Protein AF-A0A7C0WXU1-F1 (afdb_monomer)

Structure (mmCIF, N/CA/C/O backbone):
data_AF-A0A7C0WXU1-F1
#
_entry.id   AF-A0A7C0WXU1-F1
#
loop_
_atom_site.group_PDB
_atom_site.id
_atom_site.type_symbol
_atom_site.label_atom_id
_atom_site.label_alt_id
_atom_site.label_comp_id
_atom_site.label_asym_id
_atom_site.label_entity_id
_atom_site.label_seq_id
_atom_site.pdbx_PDB_ins_code
_atom_site.Cartn_x
_atom_site.Cartn_y
_atom_site.Cartn_z
_atom_site.occupancy
_atom_site.B_iso_or_equiv
_atom_site.auth_seq_id
_atom_site.auth_comp_id
_atom_site.auth_asym_id
_atom_site.auth_atom_id
_atom_site.pdbx_PDB_model_num
ATOM 1 N N . MET A 1 1 ? -6.138 22.236 32.401 1.00 53.53 1 MET A N 1
ATOM 2 C CA . MET A 1 1 ? -6.326 22.512 30.960 1.00 53.53 1 MET A CA 1
ATOM 3 C C . MET A 1 1 ? -7.378 21.516 30.504 1.00 53.53 1 MET A C 1
ATOM 5 O O . MET A 1 1 ? -7.212 20.355 30.830 1.00 53.53 1 MET A O 1
ATOM 9 N N . ASN A 1 2 ? -8.517 21.949 29.954 1.00 59.16 2 ASN A N 1
ATOM 10 C CA . ASN A 1 2 ? -9.661 21.049 29.738 1.00 59.16 2 ASN A CA 1
ATOM 11 C C . ASN A 1 2 ? -9.375 20.052 28.606 1.00 59.16 2 ASN A C 1
ATOM 13 O O . ASN A 1 2 ? -9.429 20.410 27.430 1.00 59.16 2 ASN A O 1
ATOM 17 N N . ASP A 1 3 ? -9.125 18.800 28.984 1.00 80.38 3 ASP A N 1
ATOM 18 C CA . ASP A 1 3 ? -8.803 17.687 28.083 1.00 80.38 3 ASP A CA 1
ATOM 19 C C . ASP A 1 3 ? -9.924 17.378 27.076 1.00 80.38 3 ASP A C 1
ATOM 21 O O . ASP A 1 3 ? -9.666 16.860 25.992 1.00 80.38 3 ASP A O 1
ATOM 25 N N . HIS A 1 4 ? -11.165 17.778 27.374 1.00 86.19 4 HIS A N 1
ATOM 26 C CA . HIS A 1 4 ? -12.326 17.568 26.505 1.00 86.19 4 HIS A CA 1
ATOM 27 C C . HIS A 1 4 ? -12.157 18.133 25.089 1.00 86.19 4 HIS A C 1
ATOM 29 O O . HIS A 1 4 ? -12.599 17.501 24.132 1.00 86.19 4 HIS A O 1
ATOM 35 N N . PHE A 1 5 ? -11.497 19.286 24.931 1.00 88.69 5 PHE A N 1
ATOM 36 C CA . PHE A 1 5 ? -11.269 19.857 23.601 1.00 88.69 5 PHE A CA 1
ATOM 37 C C . PHE A 1 5 ? -10.259 19.030 22.793 1.00 88.69 5 PHE A C 1
ATOM 39 O O . PHE A 1 5 ? -10.467 18.795 21.606 1.00 88.69 5 PHE A O 1
ATOM 46 N N . PHE A 1 6 ? -9.202 18.525 23.437 1.00 90.19 6 PHE A N 1
ATOM 47 C CA . PHE A 1 6 ? -8.228 17.646 22.784 1.00 90.19 6 PHE A CA 1
ATOM 48 C C . PHE A 1 6 ? -8.849 16.308 22.380 1.00 90.19 6 PHE A C 1
ATOM 50 O O . PHE A 1 6 ? -8.585 15.824 21.282 1.00 90.19 6 PHE A O 1
ATOM 57 N N . ILE A 1 7 ? -9.713 15.745 23.230 1.00 92.38 7 ILE A N 1
ATOM 58 C CA . ILE A 1 7 ? -10.458 14.516 22.931 1.00 92.38 7 ILE A CA 1
ATOM 59 C C . ILE A 1 7 ? -11.373 14.723 21.720 1.00 92.38 7 ILE A C 1
ATOM 61 O O . ILE A 1 7 ? -11.351 13.910 20.799 1.00 92.38 7 ILE A O 1
ATOM 65 N N . TYR A 1 8 ? -12.130 15.826 21.690 1.00 93.25 8 TYR A N 1
ATOM 66 C CA . TYR A 1 8 ? -12.994 16.169 20.559 1.00 93.25 8 TYR A CA 1
ATOM 67 C C . TYR A 1 8 ? -12.201 16.292 19.250 1.00 93.25 8 TYR A C 1
ATOM 69 O O . TYR A 1 8 ? -12.524 15.621 18.275 1.00 93.25 8 TYR A O 1
ATOM 77 N N . ILE A 1 9 ? -11.114 17.073 19.239 1.00 94.19 9 ILE A N 1
ATOM 78 C CA . ILE A 1 9 ? -10.269 17.226 18.044 1.00 94.19 9 ILE A CA 1
ATOM 79 C C . ILE A 1 9 ? -9.674 15.881 17.607 1.00 94.19 9 ILE A C 1
ATOM 81 O O . ILE A 1 9 ? -9.623 15.593 16.413 1.00 94.19 9 ILE A O 1
ATOM 85 N N . GLY A 1 10 ? -9.254 15.038 18.553 1.00 90.75 10 GLY A N 1
ATOM 86 C CA . GLY A 1 10 ? -8.769 13.691 18.257 1.00 90.75 10 GLY A CA 1
ATOM 87 C C . GLY A 1 10 ? -9.823 12.815 17.576 1.00 90.75 10 GLY A C 1
ATOM 88 O O . GLY A 1 10 ? -9.501 12.114 16.618 1.00 90.75 10 GLY A O 1
ATOM 89 N N . TYR A 1 11 ? -11.078 12.889 18.026 1.00 92.06 11 TYR A N 1
ATOM 90 C CA . TYR A 1 11 ? -12.191 12.149 17.434 1.00 92.06 11 TYR A CA 1
ATOM 91 C C . TYR A 1 11 ? -12.506 12.626 16.011 1.00 92.06 11 TYR A C 1
ATOM 93 O O . TYR A 1 11 ? -12.563 11.808 15.096 1.00 92.06 11 TYR A O 1
ATOM 101 N N . GLU A 1 12 ? -12.606 13.939 15.795 1.00 94.50 12 GLU A N 1
ATOM 102 C CA . GLU A 1 12 ? -12.837 14.514 14.462 1.00 94.50 12 GLU A CA 1
ATOM 103 C C . GLU A 1 12 ? -11.715 14.135 13.479 1.00 94.50 12 GLU A C 1
ATOM 105 O O . GLU A 1 12 ? -11.970 13.726 12.346 1.00 94.50 12 GLU A O 1
ATOM 110 N N . LEU A 1 13 ? -10.453 14.190 13.923 1.00 89.94 13 LEU A N 1
ATOM 111 C CA . LEU A 1 13 ? -9.308 13.760 13.114 1.00 89.94 13 LEU A CA 1
ATOM 112 C C . LEU A 1 13 ? -9.333 12.258 12.808 1.00 89.94 13 LEU A C 1
ATOM 114 O O . LEU A 1 13 ? -8.917 11.851 11.721 1.00 89.94 13 LEU A O 1
ATOM 118 N N . ALA A 1 14 ? -9.781 11.424 13.747 1.00 86.12 14 ALA A N 1
ATOM 119 C CA . ALA A 1 14 ? -9.937 9.995 13.508 1.00 86.12 14 ALA A CA 1
ATOM 120 C C . ALA A 1 14 ? -11.021 9.742 12.454 1.00 86.12 14 ALA A C 1
ATOM 122 O O . ALA A 1 14 ? -10.738 9.035 11.487 1.00 86.12 14 ALA A O 1
ATOM 123 N N . HIS A 1 15 ? -12.170 10.410 12.590 1.00 87.00 15 HIS A N 1
ATOM 124 C CA . HIS A 1 15 ? -13.320 10.272 11.702 1.00 87.00 15 HIS A CA 1
ATOM 125 C C . HIS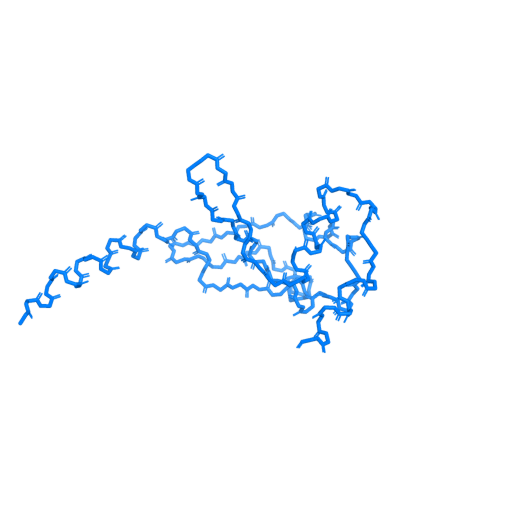 A 1 15 ? -13.004 10.698 10.262 1.00 87.00 15 HIS A C 1
ATOM 127 O O . HIS A 1 15 ? -13.318 9.991 9.306 1.00 87.00 15 HIS A O 1
ATOM 133 N N . LEU A 1 16 ? -12.258 11.796 10.081 1.00 86.62 16 LEU A N 1
ATOM 134 C CA . LEU A 1 16 ? -11.753 12.202 8.761 1.00 86.62 16 LEU A CA 1
ATOM 135 C C . LEU A 1 16 ? -10.904 11.111 8.082 1.00 86.62 16 LEU A C 1
ATOM 137 O O . LEU A 1 16 ? -10.834 11.053 6.855 1.00 86.62 16 LEU A O 1
ATOM 141 N N . ASN A 1 17 ? -10.276 10.238 8.870 1.00 85.50 17 ASN A N 1
ATOM 142 C CA . ASN A 1 17 ? -9.390 9.168 8.422 1.00 85.50 17 ASN A CA 1
ATOM 143 C C . ASN A 1 17 ? -10.052 7.781 8.423 1.00 85.50 17 ASN A C 1
ATOM 145 O O . ASN A 1 17 ? -9.350 6.782 8.260 1.00 85.50 17 ASN A O 1
ATOM 149 N N . ASP A 1 18 ? -11.369 7.689 8.591 1.00 82.06 18 ASP A N 1
ATOM 150 C CA . ASP A 1 18 ? -12.101 6.417 8.671 1.00 82.06 18 ASP A CA 1
ATOM 151 C C . ASP A 1 18 ? -12.034 5.576 7.390 1.00 82.06 18 ASP A C 1
ATOM 153 O O . ASP A 1 18 ? -12.176 4.351 7.417 1.00 82.06 18 ASP A O 1
ATOM 157 N N . HIS A 1 19 ? -11.778 6.237 6.263 1.00 78.69 19 HIS A N 1
ATOM 158 C CA . HIS A 1 19 ? -11.587 5.614 4.959 1.00 78.69 19 HIS A CA 1
ATOM 159 C C . HIS A 1 19 ? -10.185 5.010 4.777 1.00 78.69 19 HIS A C 1
ATOM 161 O O . HIS A 1 19 ? -9.958 4.269 3.819 1.00 78.69 19 HIS A O 1
ATOM 167 N N . LEU A 1 20 ? -9.228 5.330 5.657 1.00 85.81 20 LEU A N 1
ATOM 168 C CA . LEU A 1 20 ? -7.871 4.799 5.562 1.00 85.81 20 LEU A CA 1
ATOM 169 C C . LEU A 1 20 ? -7.830 3.314 5.968 1.00 85.81 20 LEU A C 1
ATOM 171 O O . LEU A 1 20 ? -8.602 2.877 6.830 1.00 85.81 20 LEU A O 1
ATOM 175 N N . PRO A 1 21 ? -6.922 2.526 5.363 1.00 86.38 21 PRO A N 1
ATOM 176 C CA . PRO A 1 21 ? -6.724 1.132 5.743 1.00 86.38 21 PRO A CA 1
ATOM 177 C C . PRO A 1 21 ? -6.317 1.019 7.217 1.00 86.38 21 PRO A C 1
ATOM 179 O O . PRO A 1 21 ? -5.474 1.780 7.696 1.00 86.38 21 PRO A O 1
ATOM 182 N N . GLU A 1 22 ? -6.895 0.048 7.920 1.00 85.62 22 GLU A N 1
ATOM 183 C CA . GLU A 1 22 ? -6.492 -0.305 9.285 1.00 85.62 22 GLU A CA 1
ATOM 184 C C . GLU A 1 22 ? -5.162 -1.068 9.259 1.00 85.62 22 GLU A C 1
ATOM 186 O O . GLU A 1 22 ? -4.270 -0.824 10.069 1.00 85.62 22 GLU A O 1
ATOM 191 N N . GLU A 1 23 ? -4.996 -1.934 8.256 1.00 85.00 23 GLU A N 1
ATOM 192 C CA . GLU A 1 23 ? -3.752 -2.640 7.972 1.00 85.00 23 GLU A CA 1
ATOM 193 C C . GLU A 1 23 ? -3.338 -2.453 6.510 1.00 85.00 23 GLU A C 1
ATOM 195 O O . GLU A 1 23 ? -4.171 -2.440 5.605 1.00 85.00 23 GLU A O 1
ATOM 200 N N . ARG A 1 24 ? -2.028 -2.358 6.259 1.00 90.25 24 ARG A N 1
ATOM 201 C CA . ARG A 1 24 ? -1.481 -2.520 4.907 1.00 90.25 24 ARG A CA 1
ATOM 202 C C . ARG A 1 24 ? -0.893 -3.919 4.773 1.00 90.25 24 ARG A C 1
ATOM 204 O O . ARG A 1 24 ? -0.166 -4.380 5.650 1.00 90.25 24 ARG A O 1
ATOM 211 N N . VAL A 1 25 ? -1.169 -4.589 3.660 1.00 91.62 25 VAL A N 1
ATOM 212 C CA . VAL A 1 25 ? -0.741 -5.974 3.409 1.00 91.62 25 VAL A CA 1
ATOM 213 C C . VAL A 1 25 ? 0.306 -5.985 2.303 1.00 91.62 25 VAL A C 1
ATOM 215 O O .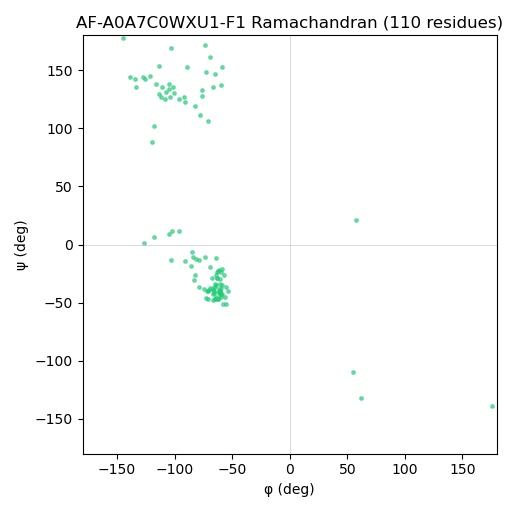 VAL A 1 25 ? 0.147 -5.308 1.288 1.00 91.62 25 VAL A O 1
ATOM 218 N N . SER A 1 26 ? 1.388 -6.751 2.478 1.00 93.75 26 SER A N 1
ATOM 219 C CA . SER A 1 26 ? 2.411 -6.850 1.435 1.00 93.75 26 SER A CA 1
ATOM 220 C C . SER A 1 26 ? 1.864 -7.507 0.165 1.00 93.75 26 SER A C 1
ATOM 222 O O . SER A 1 26 ? 1.062 -8.444 0.234 1.00 93.75 26 SER A O 1
ATOM 224 N N . LEU A 1 27 ? 2.355 -7.081 -0.999 1.00 94.00 27 LEU A N 1
ATOM 225 C CA . LEU A 1 27 ? 2.002 -7.665 -2.296 1.00 94.00 27 LEU A CA 1
ATOM 226 C C . LEU A 1 27 ? 2.226 -9.187 -2.301 1.00 94.00 27 LEU A C 1
ATOM 228 O O . LEU A 1 27 ? 1.384 -9.947 -2.775 1.00 94.00 27 LEU A O 1
ATOM 232 N N . LYS A 1 28 ? 3.316 -9.657 -1.679 1.00 93.75 28 LYS A N 1
ATOM 233 C CA . LYS A 1 28 ? 3.607 -11.088 -1.497 1.00 93.75 28 LYS A CA 1
ATOM 234 C C . LYS A 1 28 ? 2.476 -11.824 -0.774 1.00 93.75 28 LYS A C 1
ATOM 236 O O . LYS A 1 28 ? 2.120 -12.930 -1.180 1.00 93.75 28 LYS A O 1
ATOM 241 N N . ASN A 1 29 ? 1.943 -11.242 0.299 1.00 91.12 29 ASN A N 1
ATOM 242 C CA . ASN A 1 29 ? 0.879 -11.862 1.083 1.00 91.12 29 ASN A CA 1
ATOM 243 C C . ASN A 1 29 ? -0.452 -11.850 0.331 1.00 91.12 29 ASN A C 1
ATOM 245 O O . ASN A 1 29 ? -1.128 -12.875 0.330 1.00 91.12 29 ASN A O 1
ATOM 249 N N . LEU A 1 30 ? -0.779 -10.759 -0.366 1.00 89.81 30 LEU A N 1
ATOM 250 C CA . LEU A 1 30 ? -1.984 -10.675 -1.200 1.00 89.81 30 LEU A CA 1
ATOM 251 C C . LEU A 1 30 ? -1.974 -11.740 -2.301 1.00 89.81 30 LEU A C 1
ATOM 253 O O . LEU A 1 30 ? -2.940 -12.486 -2.449 1.00 89.81 30 LEU A O 1
ATOM 257 N N . ILE A 1 31 ? -0.836 -11.907 -2.984 1.00 89.19 31 ILE A N 1
ATOM 258 C CA . ILE A 1 31 ? -0.649 -12.949 -4.002 1.00 89.19 31 ILE A CA 1
ATOM 259 C C . ILE A 1 31 ? -0.770 -14.352 -3.394 1.00 89.19 31 ILE A C 1
ATOM 261 O O . ILE A 1 31 ? -1.452 -15.207 -3.953 1.00 89.19 31 ILE A O 1
ATOM 265 N N . LYS A 1 32 ? -0.103 -14.614 -2.260 1.00 88.19 32 LYS A N 1
ATOM 266 C CA . LYS A 1 32 ? -0.083 -15.947 -1.636 1.00 88.19 32 LYS A CA 1
ATOM 267 C C . LYS A 1 32 ? -1.457 -16.361 -1.110 1.00 88.19 32 LYS A C 1
ATOM 269 O O . LYS A 1 32 ? -1.825 -17.523 -1.230 1.00 88.19 32 LYS A O 1
ATOM 274 N N . GLN A 1 33 ? -2.167 -15.437 -0.472 1.00 80.56 33 GLN A N 1
ATOM 275 C CA . GLN A 1 33 ? -3.455 -15.714 0.161 1.00 80.56 33 GLN A CA 1
ATOM 276 C C . GLN A 1 33 ? -4.609 -15.695 -0.848 1.00 80.56 33 GLN A C 1
ATOM 278 O O . GLN A 1 33 ? -5.714 -16.092 -0.494 1.00 80.56 33 GLN A O 1
ATOM 283 N N . GLY A 1 34 ? -4.383 -15.190 -2.070 1.00 72.75 34 GLY A N 1
ATOM 284 C CA . GLY A 1 34 ? -5.470 -14.837 -2.984 1.00 72.75 34 GLY A CA 1
ATOM 285 C C . GLY A 1 34 ? -6.426 -13.811 -2.367 1.00 72.75 34 GLY A C 1
ATOM 286 O O . GLY A 1 34 ? -7.582 -13.735 -2.772 1.00 72.75 34 GLY A O 1
ATOM 287 N N . LYS A 1 35 ? -5.963 -13.075 -1.346 1.00 68.31 35 LYS A N 1
ATOM 288 C CA . LYS A 1 35 ? -6.779 -12.161 -0.550 1.00 68.31 35 LYS A CA 1
ATOM 289 C C . LYS A 1 35 ? -6.963 -10.890 -1.368 1.00 68.31 35 LYS A C 1
ATOM 291 O O . LYS A 1 35 ? -6.013 -10.147 -1.589 1.00 68.31 35 LYS A O 1
ATOM 296 N N . THR A 1 36 ? -8.191 -10.665 -1.809 1.00 77.31 36 THR A N 1
ATOM 297 C CA . THR A 1 36 ? -8.628 -9.478 -2.550 1.00 77.31 36 THR A CA 1
ATOM 298 C C . THR A 1 36 ? -9.256 -8.434 -1.636 1.00 77.31 36 THR A C 1
ATOM 300 O O . THR A 1 36 ? -9.873 -7.504 -2.124 1.00 77.31 36 THR A O 1
ATOM 303 N N . VAL A 1 37 ? -9.132 -8.570 -0.313 1.00 84.00 37 VAL A N 1
ATOM 304 C CA . VAL A 1 37 ? -9.827 -7.712 0.658 1.00 84.00 37 VAL A CA 1
ATOM 305 C C . VAL A 1 37 ? -8.861 -7.242 1.739 1.00 84.00 37 VAL A C 1
ATOM 307 O O . VAL A 1 37 ? -8.086 -8.036 2.271 1.00 84.00 37 VAL A O 1
ATOM 310 N N . ILE A 1 38 ? -8.902 -5.961 2.089 1.00 85.75 38 ILE A N 1
ATOM 311 C CA . ILE A 1 38 ? -8.162 -5.367 3.208 1.00 85.75 38 ILE A CA 1
ATOM 312 C C . ILE A 1 38 ? -9.146 -4.645 4.125 1.00 85.75 38 ILE A C 1
ATOM 314 O O . ILE A 1 38 ? -10.096 -4.030 3.652 1.00 85.75 38 ILE A O 1
ATOM 318 N N . LYS A 1 39 ? -8.917 -4.708 5.439 1.00 84.38 39 LYS A N 1
ATOM 319 C CA . LYS A 1 39 ? -9.745 -3.996 6.416 1.00 84.38 39 LYS A CA 1
ATOM 320 C C . LYS A 1 39 ? -9.403 -2.508 6.444 1.00 84.38 39 LYS A C 1
ATOM 322 O O . LYS A 1 39 ? -8.232 -2.125 6.504 1.00 84.38 39 LYS A O 1
ATOM 327 N N . THR A 1 40 ? -10.428 -1.670 6.415 1.00 83.00 40 THR A N 1
ATOM 328 C CA . THR A 1 40 ? -10.337 -0.238 6.721 1.00 83.00 40 THR A CA 1
ATOM 329 C C . THR A 1 40 ? -10.898 0.007 8.115 1.00 83.00 40 THR A C 1
ATOM 331 O O . THR A 1 40 ? -11.539 -0.874 8.686 1.00 83.00 40 THR A O 1
ATOM 334 N N . LYS A 1 41 ? -10.698 1.207 8.672 1.00 81.75 41 LYS A N 1
ATOM 335 C CA . LYS A 1 41 ? -11.220 1.526 10.014 1.00 81.75 41 LYS A CA 1
ATOM 336 C C . LYS A 1 41 ? -12.743 1.386 10.138 1.00 81.75 41 LYS A C 1
ATOM 338 O O . LYS A 1 41 ? -13.247 1.248 11.246 1.00 81.75 41 LYS A O 1
ATOM 343 N N . THR A 1 42 ? -13.472 1.437 9.024 1.00 79.19 42 THR A N 1
ATOM 344 C CA . THR A 1 42 ? -14.945 1.417 8.998 1.00 79.19 42 THR A CA 1
ATOM 345 C C . THR A 1 42 ? -15.549 0.338 8.101 1.00 79.19 42 THR A C 1
ATOM 347 O O . THR A 1 42 ? -16.771 0.238 8.007 1.00 79.19 42 THR A O 1
ATOM 350 N N . GLY A 1 43 ? -14.733 -0.498 7.456 1.00 83.31 43 GLY A N 1
ATOM 351 C CA . GLY A 1 43 ? -15.229 -1.511 6.531 1.00 83.31 43 GLY A CA 1
ATOM 352 C C . GLY A 1 43 ? -14.122 -2.280 5.825 1.00 83.31 43 GLY A C 1
ATOM 353 O O . GLY A 1 43 ? -13.118 -2.671 6.420 1.00 83.31 43 GLY A O 1
ATOM 354 N N . GLU A 1 44 ? -14.323 -2.525 4.535 1.00 86.00 44 GLU A N 1
ATOM 355 C CA . GLU A 1 44 ? -13.437 -3.350 3.722 1.00 86.00 44 GLU A CA 1
ATOM 356 C C . GLU A 1 44 ? -13.138 -2.673 2.383 1.00 86.00 44 GLU A C 1
ATOM 358 O O . GLU A 1 44 ? -13.997 -2.039 1.771 1.00 86.00 44 GLU A O 1
ATOM 363 N N . HIS A 1 45 ? -11.899 -2.819 1.926 1.00 84.25 45 HIS A N 1
ATOM 364 C CA . HIS A 1 45 ? -11.431 -2.381 0.622 1.00 84.25 45 HIS A CA 1
ATOM 365 C C . HIS A 1 45 ? -11.109 -3.597 -0.239 1.00 84.25 45 HIS A C 1
ATOM 367 O O . HIS A 1 45 ? -10.328 -4.459 0.169 1.00 84.25 45 HIS A O 1
ATOM 373 N N . TYR A 1 46 ? -11.691 -3.641 -1.433 1.00 86.75 46 TYR A N 1
ATOM 374 C CA . TYR A 1 46 ? -11.588 -4.765 -2.352 1.00 86.75 46 TYR A CA 1
ATOM 375 C C . TYR A 1 46 ? -10.638 -4.430 -3.506 1.00 86.75 46 TYR A C 1
ATOM 377 O O . TYR A 1 46 ? -10.731 -3.361 -4.102 1.00 86.75 46 TYR A O 1
ATOM 385 N N . PHE A 1 47 ? -9.744 -5.358 -3.827 1.00 88.12 47 PHE A N 1
ATOM 386 C CA . PHE A 1 47 ? -8.888 -5.332 -5.005 1.00 88.12 47 PHE A CA 1
ATOM 387 C C . PHE A 1 47 ? -9.403 -6.326 -6.031 1.00 88.12 47 PHE A C 1
ATOM 389 O O . PHE A 1 47 ? -9.697 -7.473 -5.691 1.00 88.12 47 PHE A O 1
ATOM 396 N N . GLU A 1 48 ? -9.400 -5.943 -7.302 1.00 88.62 48 GLU A N 1
ATOM 397 C CA . GLU A 1 48 ? -9.573 -6.924 -8.361 1.00 88.62 48 GLU A CA 1
ATOM 398 C C . GLU A 1 48 ? -8.367 -7.865 -8.394 1.00 88.62 48 GLU A C 1
ATOM 400 O O . GLU A 1 48 ? -7.204 -7.452 -8.315 1.00 88.62 48 GLU A O 1
ATOM 405 N N . LYS A 1 49 ? -8.628 -9.166 -8.531 1.00 86.69 49 LYS A N 1
ATOM 406 C CA . LYS A 1 49 ? -7.551 -10.160 -8.609 1.00 86.69 49 LYS A CA 1
ATOM 407 C C . LYS A 1 49 ? -6.625 -9.884 -9.800 1.00 86.69 49 LYS A C 1
ATOM 409 O O . LYS A 1 49 ? -5.411 -10.033 -9.674 1.00 86.69 49 LYS A O 1
ATOM 414 N N . SER A 1 50 ? -7.195 -9.445 -10.924 1.00 89.00 50 SER A N 1
ATOM 415 C CA . SER A 1 50 ? -6.454 -9.046 -12.124 1.00 89.00 50 SER A CA 1
ATOM 416 C C . SER A 1 50 ? -5.478 -7.905 -11.861 1.00 89.00 50 SER A C 1
ATOM 418 O O . SER A 1 50 ? -4.389 -7.898 -12.435 1.00 89.00 50 SER A O 1
ATOM 420 N N . ASP A 1 51 ? -5.824 -6.974 -10.973 1.00 88.75 51 ASP A N 1
ATOM 421 C CA . ASP A 1 51 ? -4.964 -5.839 -10.645 1.00 88.75 51 ASP A CA 1
ATOM 422 C C . ASP A 1 51 ? -3.760 -6.318 -9.837 1.00 88.75 51 ASP A C 1
ATOM 424 O O . ASP A 1 51 ? -2.618 -6.026 -10.190 1.00 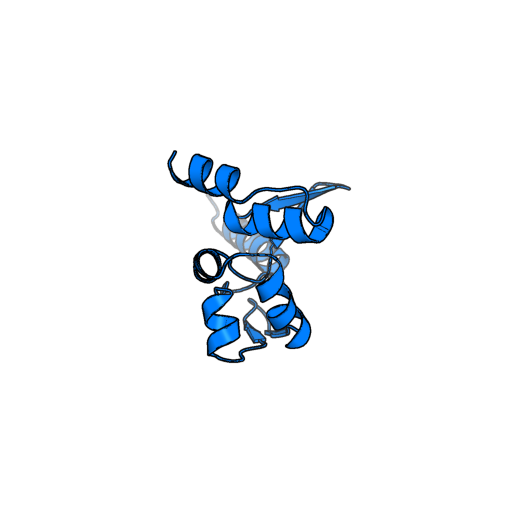88.75 51 ASP A O 1
ATOM 428 N N . ILE A 1 52 ? -3.990 -7.149 -8.815 1.00 89.88 52 ILE A N 1
ATOM 429 C CA . ILE A 1 52 ? -2.913 -7.760 -8.019 1.00 89.88 52 ILE A CA 1
ATOM 430 C C . ILE A 1 52 ? -1.996 -8.625 -8.890 1.00 89.88 52 ILE A C 1
ATOM 432 O O . ILE A 1 52 ? -0.774 -8.600 -8.726 1.00 89.88 52 ILE A O 1
ATOM 436 N N . ASP A 1 53 ? -2.568 -9.378 -9.829 1.00 87.94 53 ASP A N 1
ATOM 437 C CA . ASP A 1 53 ? -1.798 -10.190 -10.767 1.00 87.94 53 ASP A CA 1
ATOM 438 C C . ASP A 1 53 ? -0.974 -9.320 -11.729 1.00 87.94 53 ASP A C 1
ATOM 440 O O . ASP A 1 53 ? 0.189 -9.641 -11.979 1.00 87.94 53 ASP A O 1
ATOM 444 N N . SER A 1 54 ? -1.512 -8.184 -12.180 1.00 88.19 54 SER A N 1
ATOM 445 C CA . SER A 1 54 ? -0.798 -7.221 -13.028 1.00 88.19 54 SER A CA 1
ATOM 446 C C . SER A 1 54 ? 0.386 -6.577 -12.303 1.00 88.19 54 SER A C 1
ATOM 448 O O . SER A 1 54 ? 1.433 -6.352 -12.902 1.00 88.19 54 SER A O 1
ATOM 450 N N . LEU A 1 55 ? 0.297 -6.350 -10.987 1.00 89.06 55 LEU A N 1
ATOM 451 C CA . LEU A 1 55 ? 1.417 -5.808 -10.203 1.00 89.06 55 LEU A CA 1
ATOM 452 C C . LEU A 1 55 ? 2.674 -6.692 -10.248 1.00 89.06 55 LEU A C 1
ATOM 454 O O . LEU A 1 55 ? 3.783 -6.177 -10.097 1.00 89.06 55 LEU A O 1
ATOM 458 N N . LYS A 1 56 ? 2.533 -7.996 -10.525 1.00 87.94 56 LYS A N 1
ATOM 459 C CA . LYS A 1 56 ? 3.665 -8.928 -10.655 1.00 87.94 56 LYS A CA 1
ATOM 460 C C . LYS A 1 56 ? 4.597 -8.581 -11.813 1.00 87.94 56 LYS A C 1
ATOM 462 O O . LYS A 1 56 ? 5.777 -8.903 -11.724 1.00 87.94 56 LYS A O 1
ATOM 467 N N . SER A 1 57 ? 4.095 -7.956 -12.881 1.00 88.06 57 SER A N 1
ATOM 468 C CA . SER A 1 57 ? 4.912 -7.606 -14.051 1.00 88.06 57 SER A CA 1
ATOM 469 C C . SER A 1 57 ? 5.630 -6.265 -13.911 1.00 88.06 57 SER A C 1
ATOM 471 O O . SER A 1 57 ? 6.592 -6.015 -14.631 1.00 88.06 57 SER A O 1
ATOM 473 N N . PHE A 1 58 ? 5.203 -5.395 -12.992 1.00 88.94 58 PHE A N 1
ATOM 474 C CA . PHE A 1 58 ? 5.818 -4.073 -12.824 1.00 88.94 58 PHE A CA 1
ATOM 475 C C . PHE A 1 58 ? 7.090 -4.099 -11.971 1.00 88.94 58 PHE A C 1
ATOM 477 O O . PHE A 1 58 ? 7.950 -3.227 -12.118 1.00 88.94 58 PHE A O 1
ATOM 484 N N . VAL A 1 59 ? 7.219 -5.076 -11.067 1.00 88.69 59 VAL A N 1
ATOM 485 C CA . VAL A 1 59 ? 8.291 -5.117 -10.064 1.00 88.69 59 VAL A CA 1
ATOM 486 C C . VAL A 1 59 ? 8.863 -6.530 -9.873 1.00 88.69 59 VAL A C 1
ATOM 488 O O . VAL A 1 59 ? 8.103 -7.501 -9.880 1.00 88.69 59 VAL A O 1
ATOM 491 N N . PRO A 1 60 ? 10.183 -6.665 -9.637 1.00 90.56 60 PRO A N 1
ATOM 492 C CA . PRO A 1 60 ? 10.833 -7.936 -9.359 1.00 90.56 60 PRO A CA 1
ATOM 493 C C . PRO A 1 60 ? 10.247 -8.613 -8.122 1.00 90.56 60 PRO A C 1
ATOM 495 O O . PRO A 1 60 ? 9.757 -7.956 -7.195 1.00 90.56 60 PRO A O 1
ATOM 498 N N . ARG A 1 61 ? 10.325 -9.945 -8.085 1.00 92.38 61 ARG A N 1
ATOM 499 C CA . ARG A 1 61 ? 9.746 -10.765 -7.009 1.00 92.38 61 ARG A CA 1
ATOM 500 C C . ARG A 1 61 ? 10.344 -10.437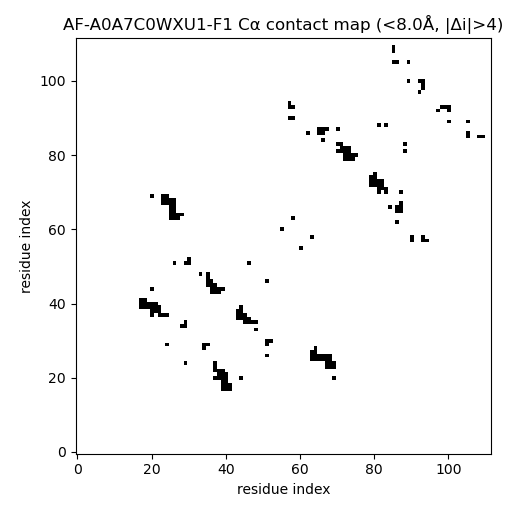 -5.640 1.00 92.38 61 ARG A C 1
ATOM 502 O O . ARG A 1 61 ? 9.662 -10.548 -4.621 1.00 92.38 61 ARG A O 1
ATOM 509 N N . GLU A 1 62 ? 11.596 -10.002 -5.621 1.00 92.25 62 GLU A N 1
ATOM 510 C CA . GLU A 1 62 ? 12.349 -9.574 -4.445 1.00 92.25 62 GLU A CA 1
ATOM 511 C C . GLU A 1 62 ? 11.723 -8.347 -3.771 1.00 92.25 62 GLU A C 1
ATOM 513 O O . GLU A 1 62 ? 11.948 -8.124 -2.585 1.00 92.25 62 GLU A O 1
ATOM 518 N N . PHE A 1 63 ? 10.927 -7.554 -4.499 1.00 93.56 63 PHE A N 1
ATOM 519 C CA . PHE A 1 63 ? 10.285 -6.348 -3.968 1.00 93.56 63 PHE A CA 1
ATOM 520 C C . PHE A 1 63 ? 8.897 -6.636 -3.384 1.00 93.56 63 PHE A C 1
ATOM 522 O O . PHE A 1 63 ? 8.349 -5.812 -2.653 1.00 93.56 63 PHE A O 1
ATOM 529 N N . TRP A 1 64 ? 8.309 -7.806 -3.654 1.00 94.75 64 TRP A N 1
ATOM 530 C CA . TRP A 1 64 ? 6.914 -8.089 -3.296 1.00 94.75 64 TRP A CA 1
ATOM 531 C C . TRP A 1 64 ? 6.652 -8.094 -1.784 1.00 94.75 64 TRP A C 1
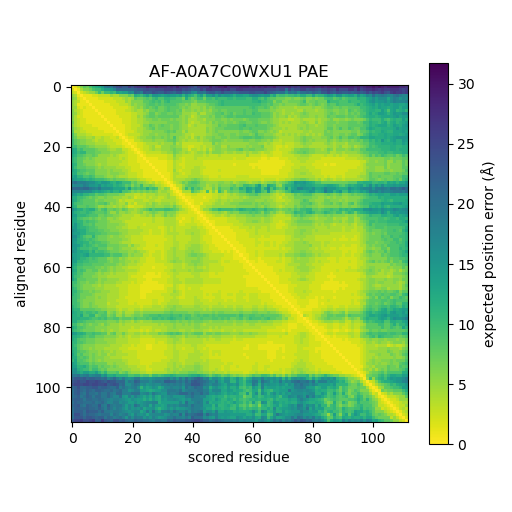ATOM 533 O O . TRP A 1 64 ? 5.530 -7.842 -1.354 1.00 94.75 64 TRP A O 1
ATOM 543 N N . ASN A 1 65 ? 7.652 -8.389 -0.951 1.00 95.56 65 ASN A N 1
ATOM 544 C CA . ASN A 1 65 ? 7.529 -8.294 0.511 1.00 95.56 65 ASN A CA 1
ATOM 545 C C . ASN A 1 65 ? 7.769 -6.876 1.055 1.00 95.56 65 ASN A C 1
ATOM 547 O O . ASN A 1 65 ? 7.528 -6.646 2.237 1.00 95.56 65 ASN A O 1
ATOM 551 N N . LYS A 1 66 ? 8.258 -5.953 0.221 1.00 95.38 66 LYS A N 1
ATOM 552 C CA . LYS A 1 66 ? 8.556 -4.564 0.588 1.00 95.38 66 LYS A CA 1
ATOM 553 C C . LYS A 1 66 ? 7.492 -3.580 0.093 1.00 95.38 66 LYS A C 1
ATOM 555 O O . LYS A 1 66 ? 7.460 -2.448 0.553 1.00 95.38 66 LYS A O 1
ATOM 560 N N . ILE A 1 67 ? 6.608 -4.006 -0.806 1.00 95.06 67 ILE A N 1
ATOM 561 C CA . ILE A 1 67 ? 5.486 -3.212 -1.321 1.00 95.06 67 ILE A CA 1
ATOM 562 C C . ILE A 1 67 ? 4.229 -3.558 -0.537 1.00 95.06 67 ILE A C 1
ATOM 564 O O . ILE A 1 67 ? 3.845 -4.727 -0.508 1.00 95.06 67 ILE A O 1
ATOM 568 N N . TYR A 1 68 ? 3.572 -2.557 0.046 1.00 93.81 68 TYR A N 1
ATOM 569 C CA . TYR A 1 68 ? 2.349 -2.726 0.822 1.00 93.81 68 TYR A CA 1
ATOM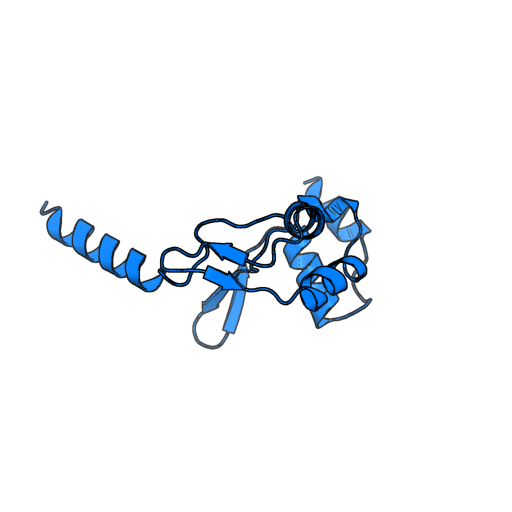 570 C C . TYR A 1 68 ? 1.166 -2.019 0.159 1.00 93.81 68 TYR A C 1
ATOM 572 O O . TYR A 1 68 ? 1.276 -0.891 -0.324 1.00 93.81 68 TYR A O 1
ATOM 580 N N . LEU A 1 69 ? 0.008 -2.676 0.158 1.00 92.50 69 LEU A N 1
ATOM 581 C CA . LEU A 1 69 ? -1.242 -2.140 -0.378 1.00 92.50 69 LEU A CA 1
ATOM 582 C C . LEU A 1 69 ? -2.279 -1.918 0.739 1.00 92.50 69 LEU A C 1
ATOM 584 O O . LEU A 1 69 ? -2.211 -2.613 1.756 1.00 92.50 69 LEU A O 1
ATOM 588 N N . PRO A 1 70 ? -3.223 -0.971 0.560 1.00 91.19 70 PRO A N 1
ATOM 589 C CA . PRO A 1 70 ? -3.324 -0.053 -0.583 1.00 91.19 70 PRO A CA 1
ATOM 590 C C . PRO A 1 70 ? -2.194 0.994 -0.607 1.00 91.19 70 PRO A C 1
ATOM 592 O O . PRO A 1 70 ? -1.513 1.228 0.399 1.00 91.19 70 PRO A O 1
ATOM 595 N N . LEU A 1 71 ? -1.982 1.600 -1.780 1.00 91.31 71 LEU A N 1
ATOM 596 C CA . LEU A 1 71 ? -1.132 2.782 -1.944 1.00 91.31 71 LEU A CA 1
ATOM 597 C C . LEU A 1 71 ? -1.898 4.005 -1.427 1.00 91.31 71 LEU A C 1
ATOM 599 O O . LEU A 1 71 ? -3.032 4.239 -1.839 1.00 91.31 71 LEU A O 1
ATOM 603 N N . ILE A 1 72 ? -1.288 4.777 -0.528 1.00 89.56 72 ILE A N 1
ATOM 604 C CA . ILE A 1 72 ? -1.931 5.933 0.105 1.00 89.56 72 ILE A CA 1
ATOM 605 C C . ILE A 1 72 ? -1.396 7.219 -0.526 1.00 89.56 72 ILE A C 1
ATOM 607 O O . ILE A 1 72 ? -0.187 7.445 -0.571 1.00 89.56 72 ILE A O 1
ATOM 611 N N . PHE A 1 73 ? -2.309 8.073 -0.984 1.00 89.88 73 PHE A N 1
ATOM 612 C CA . PHE A 1 73 ? -2.000 9.393 -1.523 1.00 89.88 73 PHE A CA 1
ATOM 613 C C . PHE A 1 73 ? -2.572 10.467 -0.602 1.00 89.88 73 PHE A C 1
ATOM 615 O O . PHE A 1 73 ? -3.752 10.439 -0.257 1.00 89.88 73 PHE A O 1
ATOM 622 N N . LEU A 1 74 ? -1.746 11.438 -0.228 1.00 89.00 74 LEU A N 1
ATOM 623 C CA . LEU A 1 74 ? -2.158 12.603 0.538 1.00 89.00 74 LEU A CA 1
ATOM 624 C C . LEU A 1 74 ? -2.564 13.719 -0.422 1.00 89.00 74 LEU A C 1
ATOM 626 O O . LEU A 1 74 ? -1.781 14.162 -1.261 1.00 89.00 74 LEU A O 1
ATOM 630 N N . ARG A 1 75 ? -3.798 14.208 -0.296 1.00 86.75 75 ARG A N 1
ATOM 631 C CA . ARG A 1 75 ? -4.255 15.362 -1.072 1.00 86.75 75 ARG A CA 1
ATOM 632 C C . ARG A 1 75 ? -3.798 16.655 -0.401 1.00 86.75 75 ARG A C 1
ATOM 634 O O . ARG A 1 75 ? -4.227 16.974 0.704 1.00 86.75 75 ARG A O 1
ATOM 641 N N . LYS A 1 76 ? -2.993 17.450 -1.106 1.00 89.12 76 LYS A N 1
ATOM 642 C CA . LYS A 1 76 ? -2.560 18.787 -0.688 1.00 89.12 76 LYS A CA 1
ATOM 643 C C . LYS A 1 76 ? -3.071 19.823 -1.684 1.00 89.12 76 LYS A C 1
ATOM 645 O O . LYS A 1 76 ? -2.520 19.999 -2.771 1.00 89.12 76 LYS A O 1
ATOM 650 N N . LYS A 1 77 ? -4.139 20.535 -1.306 1.00 89.44 77 LYS A N 1
ATOM 651 C CA . LYS A 1 77 ? -4.881 21.451 -2.194 1.00 89.44 77 LYS A CA 1
ATOM 652 C C . LYS A 1 77 ? -5.352 20.718 -3.469 1.00 89.44 77 LYS A C 1
ATOM 654 O O . LYS A 1 77 ? -6.218 19.845 -3.396 1.00 89.44 77 LYS A O 1
ATOM 659 N N . ASN A 1 78 ? -4.752 21.056 -4.611 1.00 90.44 78 ASN A N 1
ATOM 660 C CA . ASN A 1 78 ? -5.072 20.525 -5.938 1.00 90.44 78 ASN A CA 1
ATOM 661 C C . ASN A 1 78 ? -4.035 19.508 -6.444 1.00 90.44 78 ASN A C 1
ATOM 663 O O . ASN A 1 78 ? -4.073 19.138 -7.612 1.00 90.44 78 ASN A O 1
ATOM 667 N N . VAL A 1 79 ? -3.100 19.075 -5.592 1.00 84.44 79 VAL A N 1
ATOM 668 C CA . VAL A 1 79 ? -2.054 18.104 -5.938 1.00 84.44 79 VAL A CA 1
ATOM 669 C C . VAL A 1 79 ? -2.155 16.897 -5.009 1.00 84.44 79 VAL A C 1
ATOM 671 O O . VAL A 1 79 ? -2.491 17.042 -3.832 1.00 84.44 79 VAL A O 1
ATOM 674 N N . TYR A 1 80 ? -1.870 15.709 -5.538 1.00 87.44 80 TYR A N 1
ATOM 675 C CA . TYR A 1 80 ? -1.716 14.489 -4.751 1.00 87.44 80 TYR A CA 1
ATOM 676 C C . TYR A 1 80 ? -0.233 14.191 -4.553 1.00 87.44 80 TYR A C 1
ATOM 678 O O . TYR A 1 80 ? 0.544 14.193 -5.506 1.00 87.44 80 TYR A O 1
ATOM 686 N N . GLU A 1 81 ? 0.146 13.937 -3.309 1.00 88.06 81 GLU A N 1
ATOM 687 C CA . GLU A 1 81 ? 1.482 13.527 -2.902 1.00 88.06 81 GLU A CA 1
ATOM 688 C C . GLU A 1 81 ? 1.437 12.052 -2.505 1.00 88.06 81 GLU A C 1
ATOM 690 O O . GLU A 1 81 ? 0.550 11.630 -1.764 1.00 88.06 81 GLU A O 1
ATOM 695 N N . PHE A 1 82 ? 2.363 11.248 -3.023 1.00 89.50 82 PHE A N 1
ATOM 696 C CA . PHE A 1 82 ? 2.484 9.855 -2.610 1.00 89.50 82 PHE A CA 1
ATOM 697 C C . PHE A 1 82 ? 3.478 9.736 -1.456 1.00 89.50 82 PHE A C 1
ATOM 699 O O . PHE A 1 82 ? 4.627 10.159 -1.589 1.00 89.50 82 PHE A O 1
ATOM 706 N N . THR A 1 83 ? 3.048 9.107 -0.363 1.00 83.56 83 THR A N 1
ATOM 707 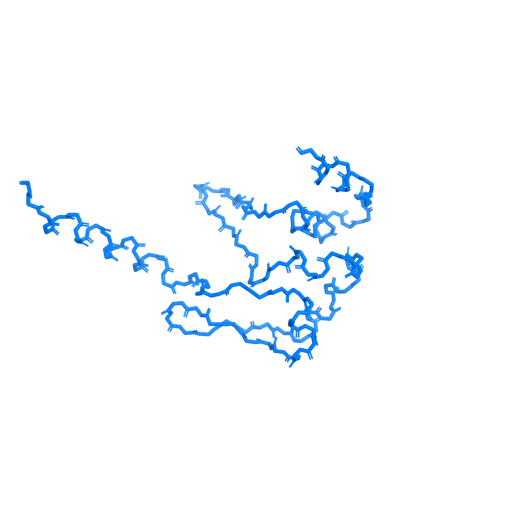C CA . THR A 1 83 ? 3.865 8.922 0.841 1.00 83.56 83 THR A CA 1
ATOM 708 C C . THR A 1 83 ? 4.029 7.432 1.101 1.00 83.56 83 THR A C 1
ATOM 710 O O . THR A 1 83 ? 3.237 6.805 1.802 1.00 83.56 83 THR A O 1
ATOM 713 N N . GLY A 1 84 ? 5.058 6.847 0.500 1.00 88.50 84 GLY A N 1
ATOM 714 C CA . GLY A 1 84 ? 5.368 5.431 0.646 1.00 88.50 84 GLY A CA 1
ATOM 715 C C . GLY A 1 84 ? 6.862 5.177 0.650 1.00 88.50 84 GLY A C 1
ATOM 716 O O . GLY A 1 84 ? 7.676 6.093 0.507 1.00 88.50 84 GLY A O 1
ATOM 717 N N . ASN A 1 85 ? 7.229 3.914 0.834 1.00 91.88 85 ASN A N 1
ATOM 718 C CA . ASN A 1 85 ? 8.634 3.535 0.792 1.00 91.88 85 ASN A CA 1
ATOM 719 C C . ASN A 1 85 ? 9.171 3.554 -0.649 1.00 91.88 85 ASN A C 1
ATOM 721 O O . ASN A 1 85 ? 8.428 3.690 -1.625 1.00 91.88 85 ASN A O 1
ATOM 725 N N . ILE A 1 86 ? 10.484 3.386 -0.796 1.00 91.12 86 ILE A N 1
ATOM 726 C CA . ILE A 1 86 ? 11.129 3.471 -2.104 1.00 91.12 86 ILE A CA 1
ATOM 727 C C . ILE A 1 86 ? 10.617 2.442 -3.124 1.00 91.12 86 ILE A C 1
ATOM 729 O O . ILE A 1 86 ? 10.507 2.759 -4.309 1.00 91.12 86 ILE A O 1
ATOM 733 N N . TYR A 1 87 ? 10.254 1.239 -2.681 1.00 93.50 87 TYR A N 1
ATOM 734 C CA . TYR A 1 87 ? 9.738 0.176 -3.543 1.00 93.50 87 TYR A CA 1
ATOM 735 C C . TYR A 1 87 ? 8.351 0.517 -4.086 1.00 93.50 87 TYR A C 1
ATOM 737 O O . TYR A 1 87 ? 8.052 0.260 -5.250 1.00 93.50 87 TYR A O 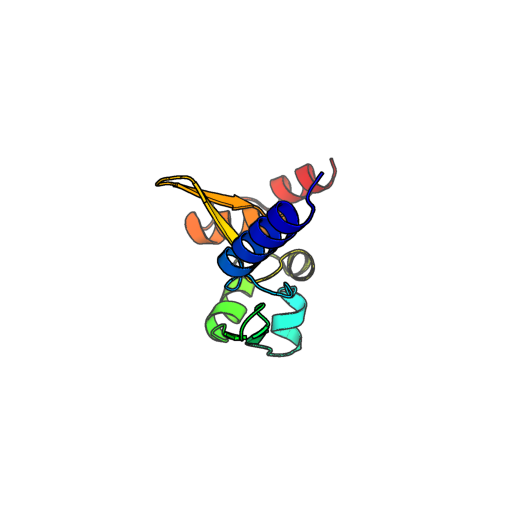1
ATOM 745 N N . GLU A 1 88 ? 7.522 1.154 -3.265 1.00 94.38 88 GLU A N 1
ATOM 746 C CA . GLU A 1 88 ? 6.200 1.641 -3.658 1.00 94.38 88 GLU A CA 1
ATOM 747 C C . GLU A 1 88 ? 6.310 2.850 -4.597 1.00 94.38 88 GLU A C 1
ATOM 749 O O . GLU A 1 88 ? 5.620 2.913 -5.614 1.00 94.38 88 GLU A O 1
ATOM 754 N N . CYS A 1 89 ? 7.247 3.764 -4.327 1.00 90.94 89 CYS A N 1
ATOM 755 C CA . CYS A 1 89 ? 7.581 4.861 -5.237 1.00 90.94 89 CYS A CA 1
ATOM 756 C C . CYS A 1 89 ? 8.051 4.341 -6.603 1.00 90.94 89 CYS A C 1
ATOM 758 O O . CYS A 1 89 ? 7.663 4.878 -7.643 1.00 90.94 89 CYS A O 1
ATOM 760 N N . PHE A 1 90 ? 8.884 3.299 -6.615 1.00 90.12 90 PHE A N 1
ATOM 761 C CA . PHE A 1 90 ? 9.330 2.646 -7.840 1.00 90.12 90 PHE A CA 1
ATOM 762 C C . PHE A 1 90 ? 8.166 1.995 -8.590 1.00 90.12 90 PHE A C 1
ATOM 764 O O . PHE A 1 90 ? 8.039 2.199 -9.796 1.00 90.12 90 PHE A O 1
ATOM 771 N N . LEU A 1 91 ? 7.287 1.278 -7.881 1.00 91.50 91 LEU A N 1
ATOM 772 C CA . LEU A 1 91 ? 6.082 0.690 -8.459 1.00 91.50 91 LEU A CA 1
ATOM 773 C C . LEU A 1 91 ? 5.217 1.755 -9.147 1.00 91.50 91 LEU A C 1
ATOM 775 O O . LEU A 1 91 ? 4.884 1.601 -10.317 1.00 91.50 91 LEU A O 1
ATOM 779 N N . ILE A 1 92 ? 4.905 2.861 -8.465 1.00 91.06 92 ILE A N 1
ATOM 780 C CA . ILE A 1 92 ? 4.103 3.956 -9.036 1.00 91.06 92 ILE A CA 1
ATOM 781 C C . ILE A 1 92 ? 4.786 4.550 -10.263 1.00 91.06 92 ILE A C 1
ATOM 783 O O . ILE A 1 92 ? 4.143 4.769 -11.285 1.00 91.06 92 ILE A O 1
ATOM 787 N N . LYS A 1 93 ? 6.100 4.777 -10.199 1.00 87.56 93 LYS A N 1
ATOM 788 C CA . LYS A 1 93 ? 6.871 5.271 -11.343 1.00 87.56 93 LYS A CA 1
ATOM 789 C C . LYS A 1 93 ? 6.814 4.312 -12.533 1.00 87.56 93 LYS A C 1
ATOM 791 O O . LYS A 1 93 ? 6.665 4.788 -13.654 1.00 87.56 93 LYS A O 1
ATOM 796 N N . LYS A 1 94 ? 6.897 2.997 -12.306 1.00 87.50 94 LYS A N 1
ATOM 797 C CA . LYS A 1 94 ? 6.740 1.969 -13.348 1.00 87.50 94 LYS A CA 1
ATOM 798 C C . LYS A 1 94 ? 5.323 1.937 -13.922 1.00 87.50 94 LYS A C 1
ATOM 800 O O . LYS A 1 94 ? 5.181 1.845 -15.135 1.00 87.50 94 LYS A O 1
ATOM 805 N N . ILE A 1 95 ? 4.293 2.064 -13.084 1.00 88.56 95 ILE A N 1
ATOM 806 C CA . ILE A 1 95 ? 2.892 2.119 -13.531 1.00 88.56 95 ILE A CA 1
ATOM 807 C C . ILE A 1 95 ? 2.637 3.376 -14.379 1.00 88.56 95 ILE A C 1
ATOM 809 O O . ILE A 1 95 ? 2.052 3.281 -15.452 1.00 88.56 95 ILE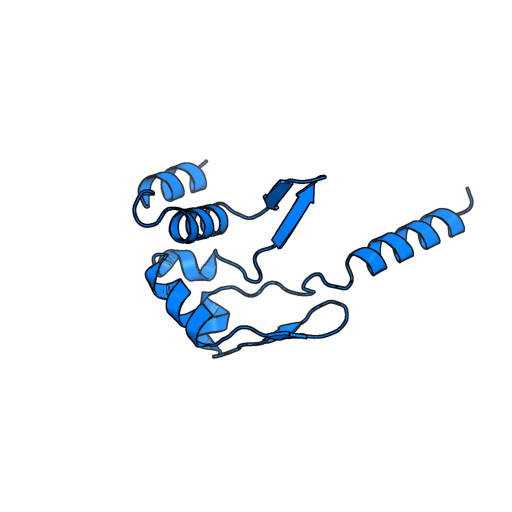 A O 1
ATOM 813 N N . LEU A 1 96 ? 3.095 4.549 -13.928 1.00 85.88 96 LEU A N 1
ATOM 814 C CA . LEU A 1 96 ? 2.809 5.832 -14.583 1.00 85.88 96 LEU A CA 1
ATOM 815 C C . LEU A 1 96 ? 3.671 6.102 -15.823 1.00 85.88 96 LEU A C 1
ATOM 817 O O . LEU A 1 96 ? 3.198 6.715 -16.774 1.00 85.88 96 LEU A O 1
ATOM 821 N N . ASN A 1 97 ? 4.942 5.691 -15.808 1.00 78.19 97 ASN A N 1
ATOM 822 C CA . ASN A 1 97 ? 5.925 6.059 -16.835 1.00 78.19 97 ASN A CA 1
ATOM 823 C C . ASN A 1 97 ? 6.484 4.854 -17.610 1.00 78.19 97 ASN A C 1
ATOM 825 O O . ASN A 1 97 ? 7.427 5.015 -18.392 1.00 78.19 97 ASN A O 1
ATOM 829 N N . GLY A 1 98 ? 5.952 3.652 -17.376 1.00 69.19 98 GLY A N 1
ATOM 830 C CA . GLY A 1 98 ? 6.385 2.428 -18.042 1.00 69.19 98 GLY A CA 1
ATOM 831 C C . GLY A 1 98 ? 7.849 2.076 -17.761 1.00 69.19 98 GLY A C 1
ATOM 832 O O . GLY A 1 98 ? 8.316 2.081 -16.622 1.00 69.19 98 GLY A O 1
ATOM 833 N N . GLU A 1 99 ? 8.605 1.753 -18.812 1.00 61.22 99 GLU A N 1
ATOM 834 C CA . GLU A 1 99 ? 9.918 1.104 -18.693 1.00 61.22 99 GLU A CA 1
ATOM 835 C C . GLU A 1 99 ? 11.062 1.999 -18.191 1.00 61.22 99 GLU A C 1
ATOM 837 O O . GLU A 1 99 ? 12.104 1.476 -17.805 1.00 61.22 99 GLU A O 1
ATOM 842 N N . ARG A 1 100 ? 10.869 3.321 -18.097 1.00 58.94 100 ARG A N 1
ATOM 843 C CA . ARG A 1 100 ? 11.951 4.315 -17.926 1.00 58.94 100 ARG A CA 1
ATOM 844 C C . ARG A 1 100 ? 12.777 4.242 -16.632 1.00 58.94 100 ARG A C 1
ATOM 846 O O . ARG A 1 100 ? 13.795 4.920 -16.548 1.00 58.94 100 ARG A O 1
ATOM 853 N N . TYR A 1 101 ? 12.370 3.468 -15.628 1.00 61.22 101 TYR A N 1
ATOM 854 C CA . TYR A 1 101 ? 13.092 3.368 -14.352 1.00 61.22 101 TYR A CA 1
ATOM 855 C C . TYR A 1 101 ? 13.798 2.020 -14.204 1.00 61.22 101 TYR A C 1
ATOM 857 O O . TYR A 1 101 ? 13.157 0.972 -14.294 1.00 61.22 101 TYR A O 1
ATOM 865 N N . THR A 1 102 ? 15.107 2.039 -13.957 1.00 63.94 102 THR A N 1
ATOM 866 C CA . THR A 1 102 ? 15.923 0.835 -13.747 1.00 63.94 102 THR A CA 1
ATOM 867 C C . THR A 1 102 ? 15.955 0.424 -12.276 1.00 63.94 102 THR A C 1
ATOM 869 O O . THR A 1 102 ? 15.771 1.243 -11.373 1.00 63.94 102 THR A O 1
ATOM 872 N N . TYR A 1 103 ? 16.159 -0.871 -12.036 1.00 67.00 103 TYR A N 1
ATOM 873 C CA . TYR A 1 103 ? 16.159 -1.462 -10.696 1.00 67.00 103 TYR A CA 1
ATOM 874 C C . TYR A 1 103 ? 17.339 -1.002 -9.831 1.00 67.00 103 TYR A C 1
ATOM 876 O O . TYR A 1 103 ? 17.198 -0.899 -8.612 1.00 67.00 103 TYR A O 1
ATOM 884 N N . ASP A 1 104 ? 18.469 -0.670 -10.456 1.00 67.06 104 ASP A N 1
ATOM 885 C CA . ASP A 1 104 ? 19.716 -0.334 -9.762 1.00 67.06 104 ASP A CA 1
ATOM 886 C C . ASP A 1 104 ? 19.570 0.907 -8.869 1.00 67.06 104 ASP A C 1
ATOM 888 O O . ASP A 1 104 ? 20.012 0.905 -7.721 1.00 67.06 104 ASP A O 1
ATOM 892 N N . ALA A 1 105 ? 18.820 1.916 -9.327 1.00 62.44 105 ALA A N 1
ATOM 893 C CA . ALA A 1 105 ? 18.581 3.149 -8.573 1.00 62.44 105 ALA A CA 1
ATOM 894 C C . ALA A 1 105 ? 17.810 2.924 -7.253 1.00 62.44 105 ALA A C 1
ATOM 896 O O . ALA A 1 105 ? 17.977 3.676 -6.289 1.00 62.44 105 ALA A O 1
ATOM 897 N N . VAL A 1 106 ? 16.964 1.888 -7.188 1.00 65.00 106 VAL A N 1
ATOM 898 C CA . VAL A 1 106 ? 16.229 1.526 -5.962 1.00 65.00 106 VAL A CA 1
ATOM 899 C C . VAL A 1 106 ? 17.176 0.895 -4.947 1.00 65.00 106 VAL A C 1
ATOM 901 O O . VAL A 1 106 ? 17.166 1.274 -3.779 1.00 65.00 106 VAL A O 1
ATOM 904 N N . ILE A 1 107 ? 18.021 -0.034 -5.399 1.00 65.50 107 ILE A N 1
ATOM 905 C CA . ILE A 1 107 ? 18.963 -0.766 -4.544 1.00 65.50 107 ILE A CA 1
ATOM 906 C C . ILE A 1 107 ? 20.029 0.176 -3.974 1.00 65.50 107 ILE A C 1
ATOM 908 O O . ILE A 1 107 ? 20.403 0.046 -2.812 1.00 65.50 107 ILE A O 1
ATOM 912 N N . GLU A 1 108 ? 20.512 1.135 -4.764 1.00 63.69 108 GLU A N 1
ATOM 913 C CA . GLU A 1 108 ? 21.485 2.135 -4.305 1.00 63.69 108 GLU A CA 1
ATOM 914 C C . GLU A 1 108 ? 20.931 3.047 -3.208 1.00 63.69 108 GLU A C 1
ATOM 916 O O . GLU A 1 108 ? 21.659 3.430 -2.293 1.00 63.69 108 GLU A O 1
ATOM 921 N N . THR A 1 109 ? 19.643 3.375 -3.280 1.00 63.16 109 THR A N 1
ATOM 922 C CA . THR A 1 109 ? 18.997 4.257 -2.305 1.00 63.16 109 THR A CA 1
ATOM 923 C C . THR A 1 109 ? 18.551 3.496 -1.049 1.00 63.16 109 THR A C 1
ATOM 925 O O . THR A 1 109 ? 18.594 4.072 0.027 1.00 63.16 109 THR A O 1
ATOM 928 N N . ASP A 1 110 ? 18.193 2.206 -1.145 1.00 69.44 110 ASP A N 1
ATOM 929 C CA . ASP A 1 110 ? 17.881 1.342 0.020 1.00 69.44 110 ASP A CA 1
ATOM 930 C C . ASP A 1 110 ? 19.116 1.023 0.886 1.00 69.44 110 ASP A C 1
ATOM 932 O O . ASP A 1 110 ? 18.984 0.605 2.030 1.00 69.44 110 ASP A O 1
ATOM 936 N N . LYS A 1 111 ? 20.327 1.187 0.335 1.00 60.28 111 LYS A N 1
ATOM 937 C CA . LYS A 1 111 ? 21.604 0.970 1.039 1.00 60.28 111 LYS A CA 1
ATOM 938 C C . LYS A 1 111 ? 22.092 2.186 1.841 1.00 60.28 111 LYS A C 1
ATOM 940 O O . LYS A 1 111 ? 23.127 2.068 2.497 1.00 60.28 111 LYS A O 1
ATOM 945 N N . ARG A 1 112 ? 21.422 3.338 1.740 1.00 51.22 112 ARG A N 1
ATOM 946 C CA . ARG A 1 112 ? 21.746 4.570 2.479 1.00 51.22 112 ARG A CA 1
ATOM 947 C C . ARG A 1 112 ? 20.887 4.693 3.727 1.00 51.22 112 ARG A C 1
ATOM 949 O O . ARG A 1 112 ? 21.444 5.166 4.739 1.00 51.22 112 ARG A O 1
#

Foldseek 3Di:
DDCVVVVVVVVVVVVVQQQPFPDWDFLVCCVVVVDQWGHGNNGIDGHDSVVSVVLPVQDPPVCRRVDTDDFDWDDDPPDTDGDGDLSNVSSVCCVVVNPPDDPVVSVVVVVD

Mean predicted aligned error: 7.04 Å

Secondary structure (DSSP, 8-state):
--HHHHHHHHHHHHHHTTTSBSS-EEHHHHHHHT--EEEETTEEEE--HHHHHHHHHHS-GGGTTT-EESPPEEEETTEEEE---HHHHHHHHHHHHGGG--SHHHHHHHT-

Solvent-accessible surface area (backbone atoms only — not comparable to full-atom values): 6772 Å² total; per-residue (Å²): 130,79,59,66,60,59,52,50,53,51,49,55,58,48,60,76,46,33,83,40,65,68,54,70,47,30,47,45,52,35,65,72,67,68,50,41,66,40,49,26,67,75,53,74,46,78,50,60,65,67,56,63,58,53,51,58,77,64,45,62,78,88,45,26,76,68,25,55,38,77,82,58,67,49,76,55,91,95,44,77,44,78,73,71,55,72,59,41,52,48,44,52,48,29,73,77,61,45,82,84,68,67,71,65,67,54,57,63,58,74,74,108

Nearest PDB structures (foldseek):
  5vfk-assembly1_A  TM=7.781E-01  e=4.210E-05  Saccharolobus solfataricus P2

Sequence (112 aa):
MNDHFFIYIGYELAHLNDHLPEERVSLKNLIKQGKTVIKTKTGEHYFEKSDIDSLKSFVPREFWNKIYLPLIFLRKKNVYEFTGNIYECFLIKKILNGERYTYDAVIETDKR

Radius of gyration: 17.16 Å; Cα contacts (8 Å, |Δi|>4): 111; chains: 1; bounding box: 37×38×50 Å

pLDDT: mean 84.27, std 10.39, range [51.22, 95.56]